Protein AF-A0A7J3FP92-F1 (afdb_monomer_lite)

pLDDT: mean 86.27, std 13.06, range [38.62, 96.25]

Radius of gyration: 17.38 Å; chains: 1; bounding box: 37×30×40 Å

Foldseek 3Di:
DDDDDALCSVQVVVVHHSVVSVVVVVVVVVVVVVVVVVVVVCVVVVVDDPLVVVLVVVLVVLVVCCVVVNDPPVVSVVSNVVSVVVVVVVVVVPD

Secondary structure (DSSP, 8-state):
-PPP-SHHHHHHHTTS-HHHHHHHHHHHHHHHHHHHHHHHHHHHTT-S-HHHHHHHHHHHHHHHHHHTTSS-HHHHHHHHHHHHHHHHHHHTT--

Sequence (95 aa):
MGKARNFEEIGLKVGMGRSGAWKRWKRGKDNLMRAFYTLELALYLGLLEEEIAQLMLDDLSDYLDLRRGRKTLQEVQENMQKRMVMSLRGLGKSI

Structure (mmCIF, N/CA/C/O backbone):
data_AF-A0A7J3FP92-F1
#
_entry.id   AF-A0A7J3FP92-F1
#
loop_
_atom_site.group_PDB
_atom_site.id
_atom_site.type_symbol
_atom_site.label_atom_id
_atom_site.label_alt_id
_atom_site.label_comp_id
_atom_site.label_asym_id
_atom_site.label_entity_id
_atom_site.label_seq_id
_atom_site.pdbx_PDB_ins_code
_atom_site.Cartn_x
_atom_site.Cartn_y
_atom_site.Cartn_z
_atom_site.occupancy
_atom_site.B_iso_or_equiv
_atom_site.auth_seq_id
_atom_site.auth_comp_id
_atom_site.auth_asym_id
_atom_site.auth_atom_id
_atom_site.pdbx_PDB_model_num
ATOM 1 N N . MET A 1 1 ? -14.739 -6.555 14.361 1.00 46.84 1 MET A N 1
ATOM 2 C CA . MET A 1 1 ? -13.994 -5.444 15.004 1.00 46.84 1 MET A CA 1
ATOM 3 C C . MET A 1 1 ? -14.287 -4.145 14.260 1.00 46.84 1 MET A C 1
ATOM 5 O O . MET A 1 1 ? -14.038 -4.084 13.065 1.00 46.84 1 MET A O 1
ATOM 9 N N . GLY A 1 2 ? -14.860 -3.130 14.919 1.00 51.75 2 GLY A N 1
ATOM 10 C CA . GLY A 1 2 ? -15.236 -1.865 14.265 1.00 51.75 2 GLY A CA 1
ATOM 11 C C . GLY A 1 2 ? -14.031 -1.063 13.755 1.00 51.75 2 GLY A C 1
ATOM 12 O O . GLY A 1 2 ? -12.950 -1.120 14.343 1.00 51.75 2 GLY A O 1
ATOM 13 N N . LYS A 1 3 ? -14.210 -0.305 12.667 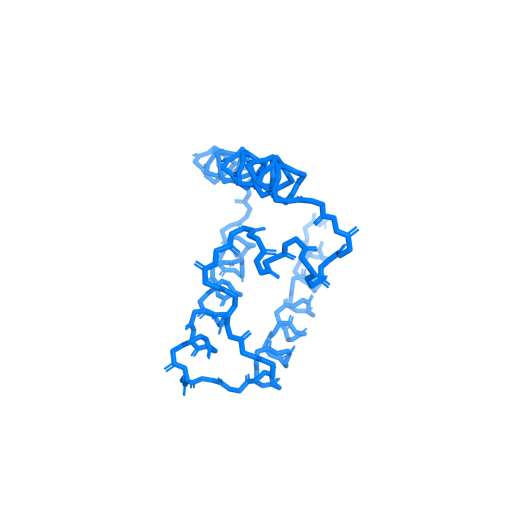1.00 66.50 3 LYS A N 1
ATOM 14 C CA . LYS A 1 3 ? -13.207 0.612 12.095 1.00 66.50 3 LYS A CA 1
ATOM 15 C C . LYS A 1 3 ? -12.810 1.668 13.135 1.00 66.50 3 LYS A C 1
ATOM 17 O O . LYS A 1 3 ? -13.691 2.346 13.651 1.00 66.50 3 LYS A O 1
ATOM 22 N N . ALA A 1 4 ? -11.517 1.790 13.453 1.00 69.94 4 ALA A N 1
ATOM 23 C CA . ALA A 1 4 ? -11.048 2.851 14.347 1.00 69.94 4 ALA A CA 1
ATOM 24 C C . ALA A 1 4 ? -11.214 4.216 13.655 1.00 69.94 4 ALA A C 1
ATOM 26 O O . ALA A 1 4 ? -10.802 4.366 12.502 1.00 69.94 4 ALA A O 1
ATOM 27 N N . ARG A 1 5 ? -11.848 5.180 14.326 1.00 80.00 5 ARG A N 1
ATOM 28 C CA . ARG A 1 5 ? -12.221 6.483 13.748 1.00 80.00 5 ARG A CA 1
ATOM 29 C C . ARG A 1 5 ? -11.231 7.597 14.080 1.00 80.00 5 ARG A C 1
ATOM 31 O O . ARG A 1 5 ? -11.184 8.593 13.365 1.00 80.00 5 ARG A O 1
ATOM 38 N N . ASN A 1 6 ? -10.432 7.434 15.133 1.00 88.25 6 ASN A N 1
ATOM 39 C CA . ASN A 1 6 ? -9.449 8.419 15.582 1.00 88.25 6 ASN A CA 1
ATOM 40 C C . ASN A 1 6 ? -8.230 7.746 16.255 1.00 88.25 6 ASN A C 1
ATOM 42 O O . ASN A 1 6 ? -8.219 6.542 16.508 1.00 88.25 6 ASN A O 1
ATOM 46 N N . PHE A 1 7 ? -7.185 8.528 16.552 1.00 89.69 7 PHE A N 1
ATOM 47 C CA . PHE A 1 7 ? -5.949 8.017 17.168 1.00 89.69 7 PHE A CA 1
ATOM 48 C C . PHE A 1 7 ? -6.086 7.602 18.634 1.00 89.69 7 PHE A C 1
ATOM 50 O O . PHE A 1 7 ? -5.203 6.923 19.153 1.00 89.69 7 PHE A O 1
ATOM 57 N N . GLU A 1 8 ? -7.166 7.996 19.297 1.00 90.50 8 GLU A N 1
ATOM 58 C CA . GLU A 1 8 ? -7.470 7.568 20.659 1.00 90.50 8 GLU A CA 1
ATOM 59 C C . GLU A 1 8 ? -7.966 6.117 20.661 1.00 90.50 8 GLU A C 1
ATOM 61 O O . GLU A 1 8 ? -7.374 5.266 21.320 1.00 90.50 8 GLU A O 1
ATOM 66 N N . GLU A 1 9 ? -8.927 5.789 19.796 1.00 91.25 9 GLU A N 1
ATOM 67 C CA . GLU A 1 9 ? -9.389 4.415 19.571 1.00 91.25 9 GLU A CA 1
ATOM 68 C C . GLU A 1 9 ? -8.283 3.504 19.024 1.00 91.25 9 GLU A C 1
ATOM 70 O O . GLU A 1 9 ? -8.192 2.335 19.404 1.00 91.25 9 GLU A O 1
ATOM 75 N N . ILE A 1 10 ? -7.439 4.020 18.118 1.00 88.38 10 ILE A N 1
ATOM 76 C CA . ILE A 1 10 ? -6.274 3.272 17.624 1.00 88.38 10 ILE A CA 1
ATOM 77 C C . ILE A 1 10 ? -5.337 2.974 18.790 1.00 88.38 10 ILE A C 1
ATOM 79 O O . ILE A 1 10 ? -4.947 1.823 18.950 1.00 88.38 10 ILE A O 1
ATOM 83 N N . GLY A 1 11 ? -5.012 3.984 19.603 1.00 89.00 11 GLY A N 1
ATOM 84 C CA . GLY A 1 11 ? -4.147 3.841 20.769 1.00 89.00 11 GLY A CA 1
ATOM 85 C C . GLY A 1 11 ? -4.630 2.758 21.731 1.00 89.00 11 GLY A C 1
ATOM 86 O O . GLY A 1 11 ? -3.861 1.853 22.052 1.00 89.00 11 GLY A O 1
ATOM 87 N N . LEU A 1 12 ? -5.916 2.783 22.095 1.00 90.25 12 LEU A N 1
ATOM 88 C CA . LEU A 1 12 ? -6.538 1.765 22.950 1.00 90.25 12 LEU A CA 1
ATOM 89 C C . LEU A 1 12 ? -6.386 0.351 22.377 1.00 90.25 12 LEU A C 1
ATOM 91 O O . LEU A 1 12 ? -5.999 -0.567 23.094 1.00 90.25 12 LEU A O 1
ATOM 95 N N . LYS A 1 13 ? -6.628 0.172 21.073 1.00 88.50 13 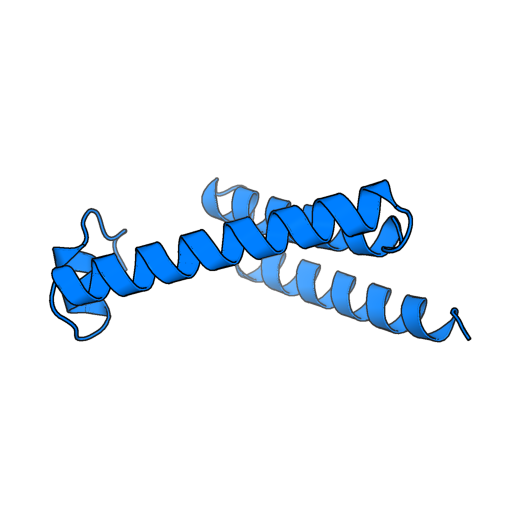LYS A N 1
ATOM 96 C CA . LYS A 1 13 ? -6.518 -1.140 20.411 1.00 88.50 13 LYS A CA 1
ATOM 97 C C . LYS A 1 13 ? -5.102 -1.700 20.376 1.00 88.50 13 LYS A C 1
ATOM 99 O O . LYS A 1 13 ? -4.940 -2.913 20.318 1.00 88.50 13 LYS A O 1
ATOM 104 N N . VAL A 1 14 ? -4.093 -0.834 20.354 1.00 86.94 14 VAL A N 1
ATOM 105 C CA . VAL A 1 14 ? -2.685 -1.239 20.224 1.00 86.94 14 VAL A CA 1
ATOM 106 C C . VAL A 1 14 ? -1.891 -1.049 21.522 1.00 86.94 14 VAL A C 1
ATOM 108 O O . VAL A 1 14 ? -0.665 -1.131 21.497 1.00 86.94 14 VAL A O 1
ATOM 111 N N . GLY A 1 15 ? -2.570 -0.779 22.643 1.00 91.12 15 GLY A N 1
ATOM 112 C CA . GLY A 1 15 ? -1.950 -0.647 23.963 1.00 91.12 15 GLY A CA 1
ATOM 113 C C . GLY A 1 15 ? -1.026 0.567 24.114 1.00 91.12 15 GLY A C 1
ATOM 114 O O . GLY A 1 15 ? 0.007 0.467 24.768 1.00 91.12 15 GLY A O 1
ATOM 115 N N . MET A 1 16 ? -1.348 1.712 23.496 1.00 93.00 16 MET A N 1
ATOM 116 C CA . MET A 1 16 ? -0.551 2.944 23.617 1.00 93.00 16 MET A CA 1
ATOM 117 C C . MET A 1 16 ? -1.404 4.214 23.705 1.00 93.00 16 MET A C 1
ATOM 119 O O . MET A 1 16 ? -2.546 4.258 23.264 1.00 93.00 16 MET A O 1
ATOM 123 N N . GLY A 1 17 ? -0.826 5.302 24.220 1.00 93.44 17 GLY A N 1
ATOM 124 C CA . GLY A 1 17 ? -1.501 6.602 24.237 1.00 93.44 17 GLY A CA 1
ATOM 125 C C . GLY A 1 17 ? -1.698 7.200 22.834 1.00 93.44 17 GLY A C 1
ATOM 126 O O . GLY A 1 17 ? -0.918 6.935 21.914 1.00 93.44 17 GLY A O 1
ATOM 127 N N . ARG A 1 18 ? -2.688 8.094 22.685 1.00 93.94 18 ARG A N 1
ATOM 128 C CA . ARG A 1 18 ? -3.024 8.810 21.431 1.00 93.94 18 ARG A CA 1
ATOM 129 C C . ARG A 1 18 ? -1.801 9.392 20.708 1.00 93.94 18 ARG A C 1
ATOM 131 O O . ARG A 1 18 ? -1.654 9.228 19.499 1.00 93.94 18 ARG A O 1
ATOM 138 N N . SER A 1 19 ? -0.909 10.068 21.440 1.00 94.62 19 SER A N 1
ATOM 139 C CA . SER A 1 19 ? 0.314 10.671 20.876 1.00 94.62 19 SER A CA 1
ATOM 140 C C . SER A 1 19 ? 1.282 9.614 20.328 1.00 94.62 19 SER A C 1
ATOM 142 O O . SER A 1 19 ? 1.869 9.798 19.261 1.00 94.62 19 SER A O 1
ATOM 144 N N . GLY A 1 20 ? 1.402 8.472 21.013 1.00 94.75 20 GLY A N 1
ATOM 145 C CA . GLY A 1 20 ? 2.187 7.328 20.548 1.00 94.75 20 GLY A CA 1
ATOM 146 C C . GLY A 1 20 ? 1.617 6.732 19.262 1.00 94.75 20 GLY A C 1
ATOM 147 O O . GLY A 1 20 ? 2.358 6.547 18.295 1.00 94.75 20 GLY A O 1
ATOM 148 N N . ALA A 1 21 ? 0.296 6.537 19.212 1.00 93.38 21 ALA A N 1
ATOM 149 C CA . ALA A 1 21 ? -0.401 6.036 18.028 1.00 93.38 21 ALA A CA 1
ATOM 150 C C . ALA A 1 21 ? -0.207 6.961 16.816 1.00 93.38 21 ALA A C 1
ATOM 152 O O . ALA A 1 21 ? 0.134 6.494 15.728 1.00 93.38 21 ALA A O 1
ATOM 153 N N . TRP A 1 22 ? -0.331 8.278 17.014 1.00 93.31 22 TRP A N 1
ATOM 154 C CA . TRP A 1 22 ? -0.069 9.272 15.970 1.00 93.31 22 TRP A CA 1
ATOM 155 C C . TRP A 1 22 ? 1.377 9.227 15.465 1.00 93.31 22 TRP A C 1
ATOM 157 O O . TRP A 1 22 ? 1.604 9.160 14.258 1.00 93.31 22 TRP A O 1
ATOM 167 N N . LYS A 1 23 ? 2.367 9.235 16.368 1.00 95.06 23 LYS A N 1
ATOM 168 C CA . LYS A 1 23 ? 3.790 9.195 15.990 1.00 95.06 23 LYS A CA 1
ATOM 169 C C . LYS A 1 23 ? 4.129 7.920 15.219 1.00 95.06 23 LYS A C 1
ATOM 171 O O . LYS A 1 23 ? 4.843 7.988 14.219 1.00 95.06 23 LYS A O 1
ATOM 176 N N . ARG A 1 24 ? 3.602 6.772 15.660 1.00 93.25 24 ARG A N 1
ATOM 177 C CA . ARG A 1 24 ? 3.791 5.481 14.987 1.00 93.25 24 ARG A CA 1
ATOM 178 C C . ARG A 1 24 ? 3.177 5.488 13.587 1.00 93.25 24 ARG A C 1
ATOM 180 O O . ARG A 1 24 ? 3.849 5.090 12.641 1.00 93.25 24 ARG A O 1
ATOM 187 N N . TRP A 1 25 ? 1.952 5.997 13.445 1.00 92.00 25 TRP A N 1
ATOM 188 C CA . TRP A 1 25 ? 1.300 6.164 12.144 1.00 92.00 25 TRP A CA 1
ATOM 189 C C . TRP A 1 25 ? 2.082 7.095 11.218 1.00 92.00 25 TRP A C 1
ATOM 191 O O . TRP A 1 25 ? 2.379 6.715 10.089 1.00 92.00 25 TRP A O 1
ATOM 201 N N . LYS A 1 26 ? 2.460 8.287 11.700 1.00 93.94 26 LYS A N 1
ATOM 202 C CA . LYS A 1 26 ? 3.212 9.272 10.916 1.00 93.94 26 LYS A CA 1
ATOM 203 C C . LYS A 1 26 ? 4.514 8.671 10.386 1.00 93.94 26 LYS A C 1
ATOM 205 O O . LYS A 1 26 ? 4.755 8.724 9.188 1.00 93.94 26 LYS A O 1
ATOM 210 N N . ARG A 1 27 ? 5.294 8.010 11.250 1.00 94.25 27 ARG A N 1
ATOM 211 C CA . ARG A 1 27 ? 6.533 7.327 10.847 1.00 94.25 27 ARG A CA 1
ATOM 212 C C . ARG A 1 27 ? 6.282 6.243 9.795 1.00 94.25 27 ARG A C 1
ATOM 214 O O . ARG A 1 27 ? 7.041 6.142 8.839 1.00 94.25 27 ARG A O 1
ATOM 221 N N . GLY A 1 28 ? 5.227 5.443 9.960 1.00 93.69 28 GLY A N 1
ATOM 222 C CA . GLY A 1 28 ? 4.843 4.427 8.978 1.00 93.69 28 GLY A CA 1
ATOM 223 C C . GLY A 1 28 ? 4.488 5.038 7.621 1.00 93.69 28 GLY A C 1
ATOM 224 O O . GLY A 1 28 ? 5.002 4.595 6.599 1.00 93.69 28 GLY A O 1
ATOM 225 N N . LYS A 1 29 ? 3.682 6.105 7.616 1.00 93.50 29 LYS A N 1
ATOM 226 C CA . LYS A 1 29 ? 3.340 6.857 6.404 1.00 93.50 29 LYS A CA 1
ATOM 227 C C . LYS A 1 29 ? 4.591 7.413 5.714 1.00 93.50 29 LYS A C 1
ATOM 229 O O . LYS A 1 29 ? 4.728 7.248 4.508 1.00 93.50 29 LYS A O 1
ATOM 234 N N . ASP A 1 30 ? 5.503 8.033 6.458 1.00 95.06 30 ASP A N 1
ATOM 235 C CA . ASP A 1 30 ? 6.734 8.602 5.892 1.00 95.06 30 ASP A CA 1
ATOM 236 C C . ASP A 1 30 ? 7.636 7.512 5.280 1.00 95.06 30 ASP A C 1
ATOM 238 O O . ASP A 1 30 ? 8.291 7.731 4.262 1.00 95.06 30 ASP A O 1
ATOM 242 N N . ASN A 1 31 ? 7.652 6.312 5.864 1.00 94.88 31 ASN A N 1
ATOM 243 C CA . ASN A 1 31 ? 8.363 5.164 5.300 1.00 94.88 31 ASN A CA 1
ATOM 244 C C . ASN A 1 31 ? 7.701 4.636 4.021 1.00 94.88 31 ASN A C 1
ATOM 246 O O . ASN A 1 31 ? 8.413 4.338 3.069 1.00 94.88 31 ASN A O 1
ATOM 250 N N . LEU A 1 32 ? 6.366 4.564 3.976 1.00 90.56 32 LEU A N 1
ATOM 251 C CA . LEU A 1 32 ? 5.633 4.175 2.765 1.00 90.56 32 LEU A CA 1
ATOM 252 C C . LEU A 1 32 ? 5.895 5.152 1.615 1.00 90.56 32 LEU A C 1
ATOM 254 O O . LEU A 1 32 ? 6.156 4.718 0.499 1.00 90.56 32 LEU A O 1
ATOM 258 N N . MET A 1 33 ? 5.890 6.459 1.897 1.00 92.75 33 MET A N 1
ATOM 259 C CA . MET A 1 33 ? 6.210 7.477 0.892 1.00 92.75 33 MET A CA 1
ATOM 260 C C . MET A 1 33 ? 7.636 7.321 0.360 1.00 92.75 33 MET A C 1
ATOM 262 O O . MET A 1 33 ? 7.851 7.392 -0.843 1.00 92.75 33 MET A O 1
ATOM 266 N N . ARG A 1 34 ? 8.614 7.070 1.240 1.00 94.06 34 ARG A N 1
ATOM 267 C CA . ARG A 1 34 ? 10.001 6.826 0.819 1.00 94.06 34 ARG A CA 1
ATOM 268 C C . ARG A 1 34 ? 10.136 5.572 -0.038 1.00 94.06 34 ARG A C 1
ATOM 270 O O . ARG A 1 34 ? 10.778 5.636 -1.077 1.00 94.06 34 ARG A O 1
ATOM 277 N N . ALA A 1 35 ? 9.502 4.473 0.366 1.00 90.62 35 ALA A N 1
ATOM 278 C CA . ALA A 1 35 ? 9.497 3.239 -0.413 1.00 90.62 35 ALA A CA 1
ATOM 279 C C . ALA A 1 35 ? 8.878 3.450 -1.803 1.00 90.62 35 ALA A C 1
ATOM 281 O O . ALA A 1 35 ? 9.430 2.972 -2.787 1.00 90.62 35 ALA A O 1
ATOM 282 N N . PHE A 1 36 ? 7.783 4.214 -1.892 1.00 89.94 36 PHE A N 1
ATOM 283 C CA . PHE A 1 36 ? 7.175 4.569 -3.173 1.00 89.94 36 PHE A CA 1
ATOM 284 C C . PHE A 1 36 ? 8.158 5.305 -4.091 1.00 89.94 36 PHE A C 1
ATOM 286 O O . PHE A 1 36 ? 8.352 4.863 -5.215 1.00 89.94 36 PHE A O 1
ATOM 293 N N . TYR A 1 37 ? 8.831 6.357 -3.610 1.00 92.19 37 TYR A N 1
ATOM 294 C CA . TYR A 1 37 ? 9.814 7.084 -4.426 1.00 92.19 37 TYR A CA 1
ATOM 295 C C . TYR A 1 37 ? 11.000 6.208 -4.855 1.00 92.19 37 TYR A C 1
ATOM 297 O O . TYR A 1 37 ? 11.533 6.373 -5.947 1.00 92.19 37 TYR A O 1
ATOM 305 N N . THR A 1 38 ? 11.415 5.248 -4.024 1.00 92.00 38 THR A N 1
ATOM 306 C CA . THR A 1 38 ? 12.437 4.268 -4.419 1.00 92.00 38 THR A CA 1
ATOM 307 C C . THR A 1 38 ? 11.953 3.364 -5.551 1.00 92.00 38 THR A C 1
ATOM 309 O O . THR A 1 38 ? 12.696 3.150 -6.504 1.00 92.00 38 THR A O 1
ATOM 312 N N . LEU A 1 39 ? 10.723 2.848 -5.464 1.00 88.69 39 LEU A N 1
ATOM 313 C CA . LEU A 1 39 ? 10.134 2.005 -6.509 1.00 88.69 39 LEU A CA 1
ATOM 314 C C . LEU A 1 39 ? 9.920 2.785 -7.809 1.00 88.69 39 LEU A C 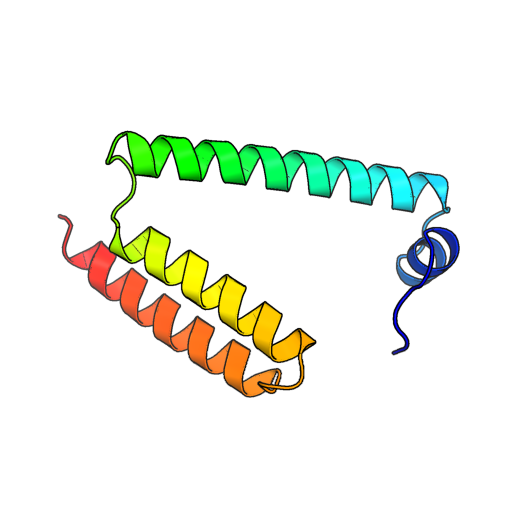1
ATOM 316 O O . LEU A 1 39 ? 10.248 2.283 -8.877 1.00 88.69 39 LEU A O 1
ATOM 320 N N . GLU A 1 40 ? 9.417 4.016 -7.710 1.00 91.38 40 GLU A N 1
ATOM 321 C CA . GLU A 1 40 ? 9.253 4.933 -8.840 1.00 91.38 40 GLU A CA 1
ATOM 322 C C . GLU A 1 40 ? 10.585 5.155 -9.561 1.00 91.38 40 GLU A C 1
ATOM 324 O O . GLU A 1 40 ? 10.670 4.958 -10.771 1.00 91.38 40 GLU A O 1
ATOM 329 N N . LEU A 1 41 ? 11.642 5.505 -8.821 1.00 93.94 41 LEU A N 1
ATOM 330 C CA . LEU A 1 41 ? 12.962 5.731 -9.400 1.00 93.94 41 LEU A CA 1
ATOM 331 C C . LEU A 1 41 ? 13.533 4.456 -10.032 1.00 93.94 41 LEU A C 1
ATOM 333 O O . LEU A 1 41 ? 14.103 4.516 -11.119 1.00 93.94 41 LEU A O 1
ATOM 337 N N . ALA A 1 42 ? 13.380 3.307 -9.368 1.00 91.19 42 ALA A N 1
ATOM 338 C CA . ALA A 1 42 ? 13.847 2.029 -9.892 1.00 91.19 42 ALA A CA 1
ATOM 339 C C . ALA A 1 42 ? 13.132 1.656 -11.199 1.00 91.19 42 ALA A C 1
ATOM 341 O O . ALA A 1 42 ? 13.787 1.205 -12.132 1.00 91.19 42 ALA A O 1
ATOM 342 N N . LEU A 1 43 ? 11.823 1.904 -11.297 1.00 89.38 43 LEU A N 1
ATOM 343 C CA . LEU A 1 43 ? 11.062 1.719 -12.534 1.00 89.38 43 LEU A CA 1
ATOM 344 C C . LEU A 1 43 ? 11.508 2.685 -13.627 1.00 89.38 43 LEU A C 1
ATOM 346 O O . LEU A 1 43 ? 11.796 2.261 -14.741 1.00 89.38 43 LEU A O 1
ATOM 350 N N . TYR A 1 44 ? 11.610 3.975 -13.304 1.00 92.19 44 TYR A N 1
ATOM 351 C CA . TYR A 1 44 ? 11.999 5.009 -14.262 1.00 92.19 44 TYR A CA 1
ATOM 352 C C . TYR A 1 44 ? 13.389 4.760 -14.866 1.00 92.19 44 TYR A C 1
ATOM 354 O O . TYR A 1 44 ? 13.614 5.018 -16.045 1.00 92.19 44 TYR A O 1
ATOM 362 N N . LEU A 1 45 ? 14.321 4.241 -14.064 1.00 95.62 45 LEU A N 1
ATOM 363 C CA . LEU A 1 45 ? 15.680 3.910 -14.495 1.00 95.62 45 LEU A CA 1
ATOM 364 C C . LEU A 1 45 ? 15.817 2.497 -15.091 1.00 95.62 45 LEU A C 1
ATOM 366 O O . LEU A 1 45 ? 16.927 2.115 -15.455 1.00 95.62 45 LEU A O 1
ATOM 370 N N . GLY A 1 46 ? 14.737 1.711 -15.165 1.00 91.06 46 GLY A N 1
ATOM 371 C CA . GLY A 1 46 ? 14.779 0.323 -15.644 1.00 91.06 46 GLY A CA 1
ATOM 372 C C . GLY A 1 46 ? 15.559 -0.635 -14.732 1.00 91.06 46 GLY A C 1
ATOM 373 O O . GLY A 1 46 ? 16.046 -1.663 -15.188 1.00 91.06 46 GLY A O 1
ATOM 374 N N . LEU A 1 47 ? 15.716 -0.292 -13.450 1.00 89.94 47 LEU A N 1
ATOM 375 C CA . LEU A 1 47 ? 16.382 -1.114 -12.431 1.00 89.94 47 LEU A CA 1
ATOM 376 C C . LEU A 1 47 ? 15.442 -2.143 -11.790 1.00 89.94 47 LEU A C 1
ATOM 378 O O . LEU A 1 47 ? 15.908 -3.068 -11.128 1.00 89.94 47 LEU A O 1
ATOM 382 N N . LEU A 1 48 ? 14.129 -1.954 -11.935 1.00 86.81 48 LEU A N 1
ATOM 383 C CA . LEU A 1 48 ? 13.103 -2.899 -11.509 1.00 86.81 48 LEU A CA 1
ATOM 384 C C . LEU A 1 48 ? 12.435 -3.503 -12.745 1.00 86.81 48 LEU A C 1
ATOM 386 O O . LEU A 1 48 ? 11.962 -2.758 -13.601 1.00 86.81 48 LEU A O 1
ATOM 390 N N . GLU A 1 49 ? 12.376 -4.834 -12.808 1.00 87.25 49 GLU A N 1
ATOM 391 C CA . GLU A 1 49 ? 11.643 -5.560 -13.852 1.00 87.25 49 GLU A CA 1
ATOM 392 C C . GLU A 1 49 ? 10.160 -5.142 -13.846 1.00 87.25 49 GLU A C 1
ATOM 394 O O . GLU A 1 49 ? 9.524 -5.073 -12.785 1.00 87.25 49 GLU A O 1
ATOM 399 N N . GLU A 1 50 ? 9.608 -4.861 -15.029 1.00 87.00 50 GLU A N 1
ATOM 400 C CA . GLU A 1 50 ? 8.225 -4.396 -15.199 1.00 87.00 50 GLU A CA 1
ATOM 401 C C . GLU A 1 50 ? 7.228 -5.404 -14.612 1.00 87.00 50 GLU A C 1
ATOM 403 O O . GLU A 1 50 ? 6.264 -5.028 -13.943 1.00 87.00 50 GLU A O 1
ATOM 408 N N . GLU A 1 51 ? 7.514 -6.697 -14.766 1.00 86.00 51 GLU A N 1
ATOM 409 C CA . GLU A 1 51 ? 6.719 -7.791 -14.225 1.00 86.00 51 GLU A CA 1
ATOM 410 C C . GLU A 1 51 ? 6.638 -7.730 -12.697 1.00 86.00 51 GLU A C 1
ATOM 412 O O . GLU A 1 51 ? 5.565 -7.917 -12.123 1.00 86.00 51 GLU A O 1
ATOM 417 N N . ILE A 1 52 ? 7.749 -7.429 -12.016 1.00 83.81 52 ILE A N 1
ATOM 418 C CA . ILE A 1 52 ? 7.771 -7.314 -10.553 1.00 83.81 52 ILE A CA 1
ATOM 419 C C . ILE A 1 52 ? 6.927 -6.116 -10.112 1.00 83.81 52 ILE A C 1
ATOM 421 O O . ILE A 1 52 ? 6.142 -6.230 -9.166 1.00 83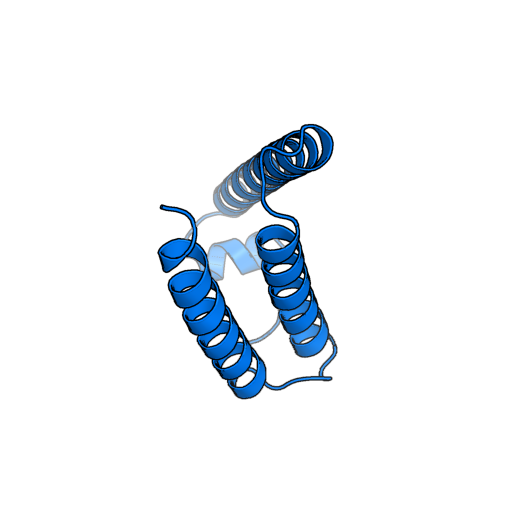.81 52 ILE A O 1
ATOM 425 N N . ALA A 1 53 ? 7.034 -4.983 -10.808 1.00 85.19 53 ALA A N 1
ATOM 426 C CA . ALA A 1 53 ? 6.206 -3.819 -10.517 1.00 85.19 53 ALA A CA 1
ATOM 427 C C . ALA A 1 53 ? 4.712 -4.093 -10.734 1.00 85.19 53 ALA A C 1
ATOM 429 O O . ALA A 1 53 ? 3.895 -3.725 -9.885 1.00 85.19 53 ALA A O 1
ATOM 430 N N . GLN A 1 54 ? 4.353 -4.793 -11.812 1.00 88.88 54 GLN A N 1
ATOM 431 C CA . GLN A 1 54 ? 2.970 -5.173 -12.086 1.00 88.88 54 GLN A CA 1
ATOM 432 C C . GLN A 1 54 ? 2.403 -6.077 -10.982 1.00 88.88 54 GLN A C 1
ATOM 434 O O . GLN A 1 54 ? 1.293 -5.838 -10.509 1.00 88.88 54 GLN A O 1
ATOM 439 N N . LEU A 1 55 ? 3.178 -7.049 -10.485 1.00 87.94 55 LEU A N 1
ATOM 440 C CA . LEU A 1 55 ? 2.749 -7.900 -9.367 1.00 87.94 55 LEU A CA 1
ATOM 441 C C . LEU A 1 55 ? 2.459 -7.088 -8.095 1.00 87.94 55 LEU A C 1
ATOM 443 O O . LEU A 1 55 ? 1.467 -7.347 -7.411 1.00 87.94 55 LEU A O 1
ATOM 447 N N . MET A 1 56 ? 3.288 -6.083 -7.788 1.00 84.56 56 MET A N 1
ATOM 448 C CA . MET A 1 56 ? 3.071 -5.199 -6.635 1.00 84.56 56 MET A CA 1
ATOM 449 C C . MET A 1 56 ? 1.803 -4.347 -6.792 1.00 84.56 56 MET A C 1
ATOM 451 O O . MET A 1 56 ? 1.070 -4.138 -5.820 1.00 84.56 56 MET A O 1
ATOM 455 N N . LEU A 1 57 ? 1.530 -3.859 -8.005 1.00 89.31 57 LEU A N 1
ATOM 456 C CA . LEU A 1 57 ? 0.303 -3.124 -8.318 1.00 89.31 57 LEU A CA 1
ATOM 457 C C . LEU A 1 57 ? -0.937 -4.011 -8.184 1.00 89.31 57 LEU A C 1
ATOM 459 O O . LEU A 1 57 ? -1.935 -3.583 -7.598 1.00 89.31 57 LEU A O 1
ATOM 463 N N . ASP A 1 58 ? -0.861 -5.250 -8.661 1.00 92.25 58 ASP A N 1
ATOM 464 C CA . ASP A 1 58 ? -1.948 -6.220 -8.562 1.00 92.25 58 ASP A CA 1
ATOM 465 C C . ASP A 1 58 ? -2.260 -6.571 -7.099 1.00 92.25 58 ASP A C 1
ATOM 467 O O . ASP A 1 58 ? -3.428 -6.605 -6.703 1.00 92.25 58 ASP A O 1
ATOM 471 N N . ASP A 1 59 ? -1.230 -6.764 -6.266 1.00 89.50 59 ASP A N 1
ATOM 472 C CA . ASP A 1 59 ? -1.394 -6.979 -4.824 1.00 89.50 59 ASP A CA 1
ATOM 473 C C . ASP A 1 59 ? -2.095 -5.790 -4.152 1.00 89.50 59 ASP A C 1
ATOM 475 O O . ASP A 1 59 ? -3.047 -5.971 -3.387 1.00 89.50 59 ASP A O 1
ATOM 479 N N . LEU A 1 60 ? -1.680 -4.557 -4.457 1.00 90.44 60 LEU A N 1
ATOM 480 C CA . LEU A 1 60 ? -2.330 -3.358 -3.918 1.00 90.44 60 LEU A CA 1
ATOM 481 C C . LEU A 1 60 ? -3.787 -3.231 -4.382 1.00 90.44 60 LEU A C 1
ATOM 483 O O . LEU A 1 60 ? -4.658 -2.864 -3.585 1.00 90.44 60 LEU A O 1
ATOM 487 N N . SER A 1 61 ? -4.060 -3.550 -5.647 1.00 93.75 61 SER A N 1
ATOM 488 C CA . SER A 1 61 ? -5.410 -3.551 -6.216 1.00 93.75 61 SER A CA 1
ATOM 489 C C . SER A 1 61 ? -6.331 -4.535 -5.485 1.00 93.75 61 SER A C 1
ATOM 491 O O . SER A 1 61 ? -7.451 -4.177 -5.113 1.00 93.75 61 SER A O 1
ATOM 493 N N . ASP A 1 62 ? -5.834 -5.728 -5.152 1.00 94.56 62 ASP A N 1
ATOM 494 C CA . ASP A 1 62 ? -6.589 -6.741 -4.410 1.00 94.56 62 ASP A CA 1
ATOM 495 C C . ASP A 1 62 ? -7.009 -6.270 -3.014 1.00 94.56 62 ASP A C 1
ATOM 497 O O . ASP A 1 62 ? -8.153 -6.475 -2.596 1.00 94.56 62 ASP A O 1
ATOM 501 N N . TYR A 1 63 ? -6.132 -5.562 -2.300 1.00 91.19 63 TYR A N 1
ATOM 502 C CA . TYR A 1 63 ? -6.491 -4.976 -1.007 1.00 91.19 63 TYR A CA 1
ATOM 503 C C . TYR A 1 63 ? -7.502 -3.827 -1.133 1.00 91.19 63 TYR A C 1
ATOM 505 O O . TYR A 1 63 ? -8.337 -3.631 -0.239 1.00 91.19 63 TYR A O 1
ATOM 513 N N . LEU A 1 64 ? -7.471 -3.065 -2.232 1.00 93.25 64 LEU A N 1
ATOM 514 C CA . LEU A 1 64 ? -8.502 -2.065 -2.517 1.00 93.25 64 LEU A CA 1
ATOM 515 C C . LEU A 1 64 ? -9.851 -2.725 -2.807 1.00 93.25 64 LEU A C 1
ATOM 517 O O . LEU A 1 64 ? -10.876 -2.237 -2.326 1.00 93.25 64 LEU A O 1
ATOM 521 N N . ASP A 1 65 ? -9.857 -3.833 -3.542 1.00 96.12 65 ASP A N 1
ATOM 522 C CA . ASP A 1 65 ? -11.055 -4.624 -3.811 1.00 96.12 65 ASP A CA 1
ATOM 523 C C . ASP A 1 65 ? -11.644 -5.230 -2.543 1.00 96.12 65 ASP A C 1
ATOM 525 O O . ASP A 1 65 ? -12.849 -5.100 -2.316 1.00 96.12 65 ASP A O 1
ATOM 529 N N . LEU A 1 66 ? -10.803 -5.783 -1.666 1.00 94.06 66 LEU A N 1
ATOM 530 C CA . LEU A 1 66 ? -11.214 -6.248 -0.342 1.00 94.06 66 LEU A CA 1
ATOM 531 C C . LEU A 1 66 ? -11.891 -5.131 0.454 1.00 94.06 66 LEU A C 1
ATOM 533 O O . LEU A 1 66 ? -12.985 -5.299 0.991 1.00 94.06 66 LEU A O 1
ATOM 537 N N . ARG A 1 67 ? -11.279 -3.943 0.486 1.00 91.25 67 ARG A N 1
ATOM 538 C CA . ARG A 1 67 ? -11.846 -2.779 1.179 1.00 91.25 67 ARG A CA 1
ATOM 539 C C . ARG A 1 67 ? -13.168 -2.303 0.567 1.00 91.25 67 ARG A C 1
ATOM 541 O O . ARG A 1 67 ? -13.990 -1.734 1.284 1.00 91.25 67 ARG A O 1
ATOM 548 N N . ARG A 1 68 ? -13.358 -2.493 -0.739 1.00 95.19 68 ARG A N 1
ATOM 549 C CA . ARG A 1 68 ? -14.585 -2.152 -1.476 1.00 95.19 68 ARG A CA 1
ATOM 550 C C . ARG A 1 68 ? -15.657 -3.246 -1.393 1.00 95.19 68 ARG A C 1
ATOM 552 O O . ARG A 1 68 ? -16.734 -3.045 -1.939 1.00 95.19 68 ARG A O 1
ATOM 559 N N . GLY A 1 69 ? -15.380 -4.371 -0.729 1.00 92.94 69 GLY A N 1
ATOM 560 C CA . GLY A 1 69 ? -16.288 -5.520 -0.666 1.00 92.94 69 GLY A CA 1
ATOM 561 C C . GLY A 1 69 ? -16.402 -6.284 -1.988 1.00 92.94 69 GLY A C 1
ATOM 562 O O . GLY A 1 69 ? -17.357 -7.029 -2.171 1.00 92.94 69 GLY A O 1
ATOM 563 N N . ARG A 1 70 ? -15.454 -6.084 -2.914 1.00 96.25 70 ARG A N 1
ATOM 564 C CA . ARG A 1 70 ? -15.406 -6.762 -4.221 1.00 96.25 70 ARG A CA 1
ATOM 565 C C . ARG A 1 70 ? -14.649 -8.087 -4.182 1.00 96.25 70 ARG A C 1
ATOM 567 O O . ARG A 1 70 ? -14.783 -8.871 -5.111 1.00 96.25 70 ARG A O 1
ATOM 574 N N . LYS A 1 71 ? -13.857 -8.308 -3.131 1.00 96.00 71 LYS A N 1
ATOM 575 C CA . LYS A 1 71 ? -13.141 -9.555 -2.840 1.00 96.00 71 LYS A CA 1
ATOM 576 C C . LYS A 1 71 ? -13.239 -9.877 -1.354 1.00 96.00 71 LYS A C 1
ATOM 578 O O . LYS A 1 71 ? -13.346 -8.982 -0.514 1.00 96.00 71 LYS A O 1
ATOM 583 N N . THR A 1 72 ? -13.180 -11.156 -1.035 1.00 95.75 72 THR A N 1
ATOM 584 C CA . THR A 1 72 ? -13.027 -11.698 0.312 1.00 95.75 72 THR A CA 1
ATOM 585 C C . THR A 1 72 ? -11.554 -11.724 0.718 1.00 95.75 72 THR A C 1
ATOM 587 O O . THR A 1 72 ? -10.650 -11.643 -0.114 1.00 95.75 72 THR A O 1
ATOM 590 N N . LEU A 1 73 ? -11.289 -11.844 2.024 1.00 93.31 73 LEU A N 1
ATOM 591 C CA . LEU A 1 73 ? -9.917 -11.962 2.530 1.00 93.31 73 LEU A CA 1
ATOM 592 C C . LEU A 1 73 ? -9.215 -13.209 1.969 1.00 93.31 73 LEU A C 1
ATOM 594 O O . LEU A 1 73 ? -8.027 -13.147 1.666 1.00 93.31 73 LEU A O 1
ATOM 598 N N . GLN A 1 74 ? -9.957 -14.309 1.815 1.00 96.19 74 GLN A N 1
ATOM 599 C CA . GLN A 1 74 ? -9.435 -15.557 1.270 1.00 96.19 74 GLN A CA 1
ATOM 600 C C . GLN A 1 74 ? -8.987 -15.383 -0.188 1.00 96.19 74 GLN A C 1
ATOM 602 O O . GLN A 1 74 ? -7.865 -15.750 -0.519 1.00 96.19 74 GLN A O 1
ATOM 607 N N . GLU A 1 75 ? -9.798 -14.738 -1.032 1.00 94.94 75 GLU A N 1
ATOM 608 C CA . GLU A 1 75 ? -9.431 -14.472 -2.432 1.00 94.94 75 GLU A CA 1
ATOM 609 C C . GLU A 1 75 ? -8.158 -13.622 -2.551 1.00 94.94 75 GLU A C 1
ATOM 611 O O . GLU A 1 75 ? -7.302 -13.899 -3.390 1.00 94.94 75 GLU A O 1
ATOM 616 N N . VAL A 1 76 ? -7.991 -12.610 -1.690 1.00 93.94 76 VAL A N 1
ATOM 617 C CA . VAL A 1 76 ? -6.760 -11.801 -1.662 1.00 93.94 76 VAL A CA 1
ATOM 618 C C . VAL A 1 76 ? -5.545 -12.646 -1.275 1.00 93.94 76 VAL A C 1
ATOM 620 O O . VAL A 1 76 ? -4.496 -12.541 -1.910 1.00 93.94 76 VAL A O 1
ATOM 623 N N . GLN A 1 77 ? -5.675 -13.500 -0.257 1.00 91.75 77 GLN A N 1
ATOM 624 C CA . GLN A 1 77 ? -4.586 -14.375 0.188 1.00 91.75 77 GLN A CA 1
ATOM 625 C C . GLN A 1 77 ? -4.179 -15.378 -0.898 1.00 91.75 77 GLN A C 1
ATOM 627 O O . GLN A 1 77 ? -2.987 -15.560 -1.146 1.00 91.75 77 GLN A O 1
ATOM 632 N N . GLU A 1 78 ? -5.148 -15.987 -1.580 1.00 93.81 78 GLU A N 1
ATOM 633 C CA . GLU A 1 78 ? -4.893 -16.926 -2.674 1.00 93.81 78 GLU A CA 1
ATOM 634 C C . GLU A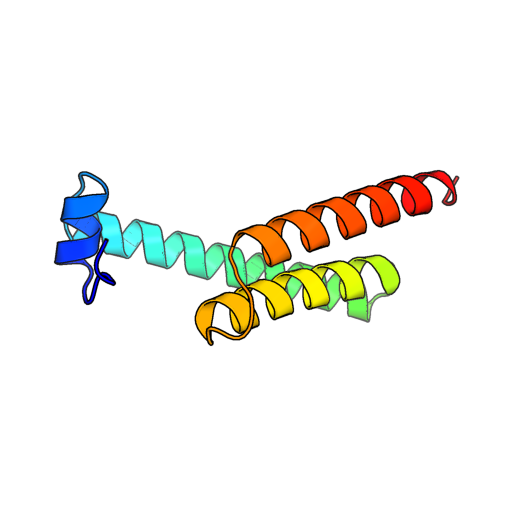 1 78 ? -4.205 -16.248 -3.867 1.00 93.81 78 GLU A C 1
ATOM 636 O O . GLU A 1 78 ? -3.257 -16.800 -4.431 1.00 93.81 78 GLU A O 1
ATOM 641 N N . ASN A 1 79 ? -4.632 -15.039 -4.245 1.00 93.12 79 ASN A N 1
ATOM 642 C CA . ASN A 1 79 ? -4.001 -14.292 -5.336 1.00 93.12 79 ASN A CA 1
ATOM 643 C C . ASN A 1 79 ? -2.556 -13.910 -5.006 1.00 93.12 79 ASN A C 1
ATOM 645 O O . ASN A 1 79 ? -1.671 -14.076 -5.847 1.00 93.12 79 ASN A O 1
ATOM 649 N N . MET A 1 80 ? -2.302 -13.465 -3.774 1.00 88.81 80 MET A N 1
ATOM 650 C CA . MET A 1 80 ? -0.959 -13.117 -3.314 1.00 88.81 80 MET A CA 1
ATOM 651 C C . MET A 1 80 ? -0.030 -14.341 -3.322 1.00 88.81 80 MET A C 1
ATOM 653 O O . MET A 1 80 ? 1.105 -14.260 -3.787 1.00 88.81 80 MET A O 1
ATOM 657 N N . GLN A 1 81 ? -0.519 -15.508 -2.884 1.00 87.81 81 GLN A N 1
ATOM 658 C CA . GLN A 1 81 ? 0.244 -16.760 -2.954 1.00 87.81 81 GLN A CA 1
ATOM 659 C C . GLN A 1 81 ? 0.571 -17.154 -4.399 1.00 87.81 81 GLN A C 1
ATOM 661 O O . GLN A 1 81 ? 1.716 -17.503 -4.692 1.00 87.81 81 GLN A O 1
ATOM 666 N N . LYS A 1 82 ? -0.400 -17.061 -5.320 1.00 88.50 82 LYS A N 1
ATOM 667 C CA . LYS A 1 82 ? -0.178 -17.339 -6.751 1.00 88.50 82 LYS A CA 1
ATOM 668 C C . LYS A 1 82 ? 0.891 -16.413 -7.336 1.00 88.50 82 LYS A C 1
ATOM 670 O O . LYS A 1 82 ? 1.827 -16.900 -7.969 1.00 88.50 82 LYS A O 1
ATOM 675 N N . ARG A 1 83 ? 0.801 -15.106 -7.069 1.00 86.94 83 ARG A N 1
ATOM 676 C CA . ARG A 1 83 ? 1.767 -14.101 -7.542 1.00 86.94 83 ARG A CA 1
ATOM 677 C C . ARG A 1 83 ? 3.164 -14.304 -6.955 1.00 86.94 83 ARG A C 1
ATOM 679 O O . ARG A 1 83 ? 4.138 -14.230 -7.696 1.00 86.94 83 ARG A O 1
ATOM 686 N N . MET A 1 84 ? 3.271 -14.670 -5.677 1.00 82.69 84 MET A N 1
ATOM 687 C CA . MET A 1 84 ? 4.552 -15.007 -5.044 1.00 82.69 84 MET A CA 1
ATOM 688 C C . MET A 1 84 ? 5.211 -16.245 -5.673 1.00 82.69 84 MET A C 1
ATOM 690 O O . MET A 1 84 ? 6.419 -16.277 -5.886 1.00 82.69 84 MET A O 1
ATOM 694 N N . VAL A 1 85 ? 4.431 -17.275 -6.016 1.00 82.38 85 VAL A N 1
ATOM 695 C CA . VAL A 1 85 ? 4.961 -18.449 -6.731 1.00 82.38 85 VAL A CA 1
ATOM 696 C C . VAL A 1 85 ? 5.423 -18.071 -8.142 1.00 82.38 85 VAL A C 1
ATOM 698 O O . VAL A 1 85 ? 6.440 -18.583 -8.609 1.00 82.38 85 VAL A O 1
ATOM 701 N N . MET A 1 86 ? 4.705 -17.174 -8.822 1.00 75.69 86 MET A N 1
ATOM 702 C CA . MET A 1 86 ? 5.091 -16.683 -10.147 1.00 75.69 86 MET A CA 1
ATOM 703 C C . MET A 1 86 ? 6.381 -15.854 -10.102 1.00 75.69 86 MET A C 1
ATOM 705 O O . MET A 1 86 ? 7.264 -16.102 -10.921 1.00 75.69 86 MET A O 1
ATOM 709 N N . SER A 1 87 ? 6.542 -14.953 -9.125 1.00 74.19 87 SER A N 1
ATOM 710 C CA . SER A 1 87 ? 7.767 -14.154 -8.977 1.00 74.19 87 SER A CA 1
ATOM 711 C C . SER A 1 87 ? 8.983 -15.015 -8.643 1.00 74.19 87 SER A C 1
ATOM 713 O O . SER A 1 87 ? 10.020 -14.866 -9.279 1.00 74.19 87 SER A O 1
ATOM 715 N N . LEU A 1 88 ? 8.857 -15.989 -7.735 1.00 70.38 88 LEU A N 1
ATOM 716 C CA . LEU A 1 88 ? 9.944 -16.927 -7.418 1.00 70.38 88 LEU A CA 1
ATOM 717 C C . LEU A 1 88 ? 10.377 -17.770 -8.629 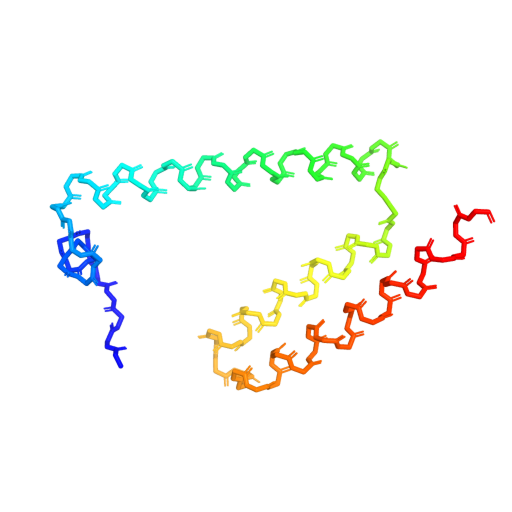1.00 70.38 88 LEU A C 1
ATOM 719 O O . LEU A 1 88 ? 11.556 -18.081 -8.779 1.00 70.38 88 LEU A O 1
ATOM 723 N N . ARG A 1 89 ? 9.437 -18.127 -9.514 1.00 66.44 89 ARG A N 1
ATOM 724 C CA . ARG A 1 89 ? 9.733 -18.847 -10.765 1.00 66.44 89 ARG A CA 1
ATOM 725 C C . ARG A 1 89 ? 10.356 -17.950 -11.840 1.00 66.44 89 ARG A C 1
ATOM 727 O O . ARG A 1 89 ? 11.111 -18.464 -12.661 1.00 66.44 89 ARG A O 1
ATOM 734 N N . GLY A 1 90 ? 10.037 -16.655 -11.849 1.00 60.00 90 GLY A N 1
ATOM 735 C CA . GLY A 1 90 ? 10.638 -15.653 -12.738 1.00 60.00 90 GLY A CA 1
ATOM 736 C C . GLY A 1 90 ? 12.065 -15.285 -12.329 1.00 60.00 90 GLY A C 1
ATOM 737 O O . GLY A 1 90 ? 12.963 -15.322 -13.161 1.00 60.00 90 GLY A O 1
ATOM 738 N N . LEU A 1 91 ? 12.304 -15.082 -11.028 1.00 53.09 91 LEU A N 1
ATOM 739 C CA . LEU A 1 91 ? 13.630 -14.797 -10.461 1.00 53.09 91 LEU A CA 1
ATOM 740 C C . LEU A 1 91 ? 14.651 -15.920 -10.718 1.00 53.09 91 LEU A C 1
ATOM 742 O O . LEU A 1 91 ? 15.846 -15.660 -10.793 1.00 53.09 91 LEU A O 1
ATOM 746 N N . GLY A 1 92 ? 14.193 -17.164 -10.893 1.00 47.53 92 GLY A N 1
ATOM 747 C CA . GLY A 1 92 ? 15.044 -18.297 -11.275 1.00 47.53 92 GLY A CA 1
ATOM 748 C C . GLY A 1 92 ? 15.468 -18.327 -12.751 1.00 47.53 92 GLY A C 1
ATOM 749 O O . GLY A 1 92 ? 16.247 -19.201 -13.120 1.00 47.53 92 GLY A O 1
ATOM 750 N N . LYS A 1 93 ? 14.952 -17.424 -13.597 1.00 47.44 93 LYS A N 1
ATOM 751 C CA . LYS A 1 93 ? 15.313 -17.301 -15.022 1.00 47.44 93 LYS A CA 1
ATOM 752 C C . LYS A 1 93 ? 16.239 -16.116 -15.329 1.00 47.44 93 LYS A C 1
ATOM 754 O O . LYS A 1 93 ? 16.692 -16.015 -16.462 1.00 47.44 93 LYS A O 1
ATOM 759 N N . SER A 1 94 ? 16.521 -15.258 -14.346 1.00 42.81 94 SER A N 1
ATOM 760 C CA . SER A 1 94 ? 17.424 -14.099 -14.469 1.00 42.81 94 SER A CA 1
ATOM 761 C C . SER A 1 94 ? 18.867 -14.411 -14.018 1.00 42.81 94 SER A C 1
ATOM 763 O O . SER A 1 94 ? 19.537 -13.549 -13.452 1.00 42.81 94 SER A O 1
ATOM 765 N N . ILE A 1 95 ? 19.366 -15.635 -14.257 1.00 38.62 95 ILE A N 1
ATOM 766 C CA . ILE A 1 95 ? 20.795 -15.991 -14.111 1.00 38.62 95 ILE A CA 1
ATOM 767 C C . ILE A 1 95 ? 21.312 -16.561 -15.427 1.00 38.62 95 ILE A C 1
ATOM 769 O O . ILE A 1 95 ? 20.669 -17.509 -15.933 1.00 38.62 95 ILE A O 1
#